Protein AF-A0A969NF30-F1 (afdb_monomer_lite)

Sequence (128 aa):
MRIIDKLAEEILGCEYFSEIFTRCALLSAYYNLKIEVSNTTLTEKEFKDALRFSDILSNSSDSEARNKSYQIITYLNHKYFDNAIYRTVSKAVYSKLGNFPAINYLNICNENNATLPIIRAIEVEAKK

Foldseek 3Di:
DDPLQVVLVVLVPDPLNVVLLVLLVQLLCCVPVVDDDPPNDDDPVSLVVLLVQLLSLLQHPDPVSLVSSLSSLVSCCVPCLVPLSSLQSSLNSCLSNVVVVVNVCSCPVSVSPDDHPPVSVVVSVVVD

Structure (mmCIF, N/CA/C/O backbone):
data_AF-A0A969NF30-F1
#
_entry.id   AF-A0A969NF30-F1
#
loop_
_atom_site.group_PDB
_atom_site.id
_atom_site.type_symbol
_atom_site.label_atom_id
_atom_site.label_alt_id
_atom_site.label_comp_id
_atom_site.label_asym_id
_atom_site.label_entity_id
_atom_site.label_seq_id
_atom_site.pdbx_PDB_ins_code
_atom_site.Cartn_x
_atom_site.Cartn_y
_atom_site.Cartn_z
_atom_site.occupancy
_atom_site.B_iso_or_equiv
_atom_site.auth_seq_id
_atom_site.auth_comp_id
_atom_site.auth_asym_id
_atom_site.auth_atom_id
_atom_site.pdbx_PDB_model_num
ATOM 1 N N . MET A 1 1 ? -13.504 -9.981 18.597 1.00 62.72 1 MET A N 1
ATOM 2 C CA . MET A 1 1 ? -12.853 -8.958 17.752 1.00 62.72 1 MET A CA 1
ATOM 3 C C . MET A 1 1 ? -11.371 -8.919 18.090 1.00 62.72 1 MET A C 1
ATOM 5 O O . MET A 1 1 ? -11.057 -8.736 19.264 1.00 62.72 1 MET A O 1
ATOM 9 N N . ARG A 1 2 ? -10.474 -9.191 17.130 1.00 85.94 2 ARG A N 1
ATOM 10 C CA . ARG A 1 2 ? -9.021 -9.180 17.387 1.00 85.94 2 ARG A CA 1
ATOM 11 C C . ARG A 1 2 ? -8.541 -7.737 17.545 1.00 85.94 2 ARG A C 1
ATOM 13 O O . ARG A 1 2 ? -9.166 -6.826 17.016 1.00 85.94 2 ARG A O 1
ATOM 20 N N . ILE A 1 3 ? -7.420 -7.529 18.238 1.00 90.88 3 ILE A N 1
ATOM 21 C CA . ILE A 1 3 ? -6.823 -6.190 18.417 1.00 90.88 3 ILE A CA 1
ATOM 22 C C . ILE A 1 3 ? -6.582 -5.511 17.059 1.00 90.88 3 ILE A C 1
ATOM 24 O O . ILE A 1 3 ? -6.860 -4.328 16.909 1.00 90.88 3 ILE A O 1
ATOM 28 N N . ILE A 1 4 ? -6.138 -6.279 16.059 1.00 93.81 4 ILE A N 1
ATOM 29 C CA . ILE A 1 4 ? -5.897 -5.766 14.708 1.00 93.81 4 ILE A CA 1
ATOM 30 C C . ILE A 1 4 ? -7.173 -5.279 14.011 1.00 93.81 4 ILE A C 1
ATOM 32 O O . ILE A 1 4 ? -7.125 -4.276 13.309 1.00 93.81 4 ILE A O 1
ATOM 36 N N . ASP A 1 5 ? -8.309 -5.945 14.238 1.00 95.38 5 ASP A N 1
ATOM 37 C CA . ASP A 1 5 ? -9.583 -5.561 13.625 1.00 95.38 5 ASP A CA 1
ATOM 38 C C . ASP A 1 5 ? -10.080 -4.232 14.225 1.00 95.38 5 ASP A C 1
ATOM 40 O O . ASP A 1 5 ? -10.531 -3.364 13.488 1.00 95.38 5 ASP A O 1
ATOM 44 N N . LYS A 1 6 ? -9.900 -4.026 15.543 1.00 95.88 6 LYS A N 1
ATOM 45 C CA . LYS A 1 6 ? -10.215 -2.741 16.200 1.00 95.88 6 LYS A CA 1
ATOM 46 C C . LYS A 1 6 ? -9.367 -1.597 15.655 1.00 95.88 6 LYS A C 1
ATOM 48 O O . LYS A 1 6 ? -9.876 -0.530 15.345 1.00 95.88 6 LYS A O 1
ATOM 53 N N . LEU A 1 7 ? -8.065 -1.840 15.516 1.00 96.19 7 LEU A N 1
ATOM 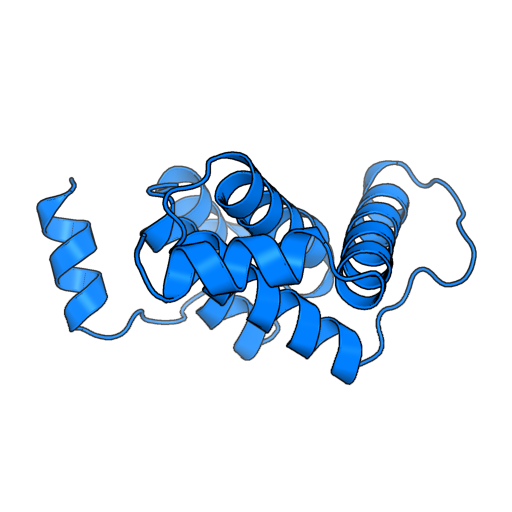54 C CA . LEU A 1 7 ? -7.143 -0.843 14.984 1.00 96.19 7 LEU A CA 1
ATOM 55 C C . LEU A 1 7 ? -7.472 -0.503 13.525 1.00 96.19 7 LEU A C 1
ATOM 57 O O . LEU A 1 7 ? -7.358 0.648 13.121 1.00 96.19 7 LEU A O 1
ATOM 61 N N . ALA A 1 8 ? -7.888 -1.494 12.732 1.00 97.25 8 ALA A N 1
ATOM 62 C CA . ALA A 1 8 ? -8.340 -1.259 11.369 1.00 97.25 8 ALA A CA 1
ATOM 63 C C . ALA A 1 8 ? -9.598 -0.382 11.335 1.00 97.25 8 ALA A C 1
ATOM 65 O O . ALA A 1 8 ? -9.632 0.567 10.561 1.00 97.25 8 ALA A O 1
ATOM 66 N N . GLU A 1 9 ? -10.583 -0.645 12.195 1.00 97.38 9 GLU A N 1
ATOM 67 C CA . GLU A 1 9 ? -11.788 0.184 12.332 1.00 97.38 9 GLU A CA 1
ATOM 68 C C . GLU A 1 9 ? -11.442 1.640 12.691 1.00 97.38 9 GLU A C 1
ATOM 70 O O . GLU A 1 9 ? -11.902 2.569 12.028 1.00 97.38 9 GLU A O 1
ATOM 75 N N . GLU A 1 10 ? -10.547 1.847 13.663 1.00 97.75 10 GLU A N 1
ATOM 76 C CA . GLU A 1 10 ? -10.058 3.181 14.039 1.00 97.75 10 GLU A CA 1
ATOM 77 C C . GLU A 1 10 ? -9.346 3.894 12.879 1.00 97.75 10 GLU A C 1
ATOM 79 O O . GLU A 1 10 ? -9.559 5.085 12.656 1.00 97.75 10 GLU A O 1
ATOM 84 N N . ILE A 1 11 ? -8.522 3.174 12.108 1.00 98.12 11 ILE A N 1
ATOM 85 C CA . ILE A 1 11 ? -7.844 3.729 10.928 1.00 98.12 11 ILE A CA 1
ATOM 86 C C . ILE A 1 11 ? -8.861 4.114 9.850 1.00 98.12 11 ILE A C 1
ATOM 88 O O . ILE A 1 11 ? -8.741 5.189 9.267 1.00 98.12 11 ILE A O 1
ATOM 92 N N . LEU A 1 12 ? -9.862 3.270 9.585 1.00 97.81 12 LEU A N 1
ATOM 93 C CA . LEU A 1 12 ? -10.888 3.539 8.575 1.00 97.81 12 LEU A CA 1
ATOM 94 C C . LEU A 1 12 ? -11.743 4.765 8.926 1.00 97.81 12 LEU A C 1
ATOM 96 O O . LEU A 1 12 ? -12.155 5.487 8.020 1.00 97.81 12 LEU A O 1
ATOM 100 N N . GLY A 1 13 ? -11.958 5.031 10.217 1.00 97.44 13 GLY A N 1
ATOM 101 C CA . GLY A 1 13 ? -12.625 6.239 10.709 1.00 97.44 13 GLY A CA 1
ATOM 102 C C . GLY A 1 13 ? -11.719 7.469 10.866 1.00 97.44 13 GLY A C 1
ATOM 103 O O . GLY A 1 13 ? -12.204 8.536 11.235 1.00 97.44 13 GLY A O 1
ATOM 104 N N . CYS A 1 14 ? -10.411 7.353 10.619 1.00 97.31 14 CYS A N 1
ATOM 105 C CA . CYS A 1 14 ? -9.451 8.428 10.851 1.00 97.31 14 CYS A CA 1
ATOM 106 C C . CYS A 1 14 ? -9.376 9.400 9.662 1.00 97.31 14 CYS A C 1
ATOM 108 O O . CYS A 1 14 ? -9.028 9.017 8.542 1.00 97.31 14 CYS A O 1
ATOM 110 N N . GLU A 1 15 ? -9.607 10.689 9.921 1.00 98.25 15 GLU A N 1
ATOM 111 C CA . GLU A 1 15 ? -9.509 11.752 8.909 1.00 98.25 15 GLU A CA 1
ATOM 112 C C . GLU A 1 15 ? -8.115 11.811 8.266 1.00 98.25 15 GLU A C 1
ATOM 114 O O . GLU A 1 15 ? -7.993 11.812 7.042 1.00 98.25 15 GLU A O 1
ATOM 119 N N . TYR A 1 16 ? -7.054 11.721 9.074 1.00 98.06 16 TYR A N 1
ATOM 120 C CA . TYR A 1 16 ? -5.678 11.737 8.570 1.00 98.06 16 TYR A CA 1
ATOM 121 C C . TYR A 1 16 ? -5.375 10.572 7.614 1.00 98.06 16 TYR A C 1
ATOM 123 O O . TYR A 1 16 ? -4.683 10.735 6.606 1.00 98.06 16 TYR A O 1
ATOM 131 N N . PHE A 1 17 ? -5.914 9.382 7.900 1.00 98.44 17 PHE A N 1
ATOM 132 C CA . PHE A 1 17 ? -5.800 8.250 6.984 1.00 98.44 17 PHE A CA 1
ATOM 133 C C . PHE A 1 17 ? -6.531 8.528 5.666 1.00 98.44 17 PHE A C 1
ATOM 135 O O . PHE A 1 17 ? -5.973 8.267 4.599 1.00 98.44 17 PHE A O 1
ATOM 142 N N . SER A 1 18 ? -7.745 9.081 5.728 1.00 98.12 18 SER A N 1
ATOM 143 C CA . SER A 1 18 ? -8.536 9.438 4.544 1.00 98.12 18 SER A CA 1
ATOM 144 C C . SER A 1 18 ? -7.796 10.423 3.629 1.00 98.12 18 SER A C 1
ATOM 146 O O . SER A 1 18 ? -7.736 10.225 2.409 1.00 98.12 18 SER A O 1
ATOM 148 N N . GLU A 1 19 ? -7.145 11.434 4.209 1.00 96.94 19 GLU A N 1
ATOM 149 C CA . GLU A 1 19 ? -6.310 12.391 3.478 1.00 96.94 19 GLU A CA 1
ATOM 150 C C . GLU A 1 19 ? -5.119 11.709 2.790 1.00 96.94 19 GLU A C 1
ATOM 152 O O . GLU A 1 19 ? -4.903 11.888 1.585 1.00 96.94 19 GLU A O 1
ATOM 157 N N . ILE A 1 20 ? -4.360 10.885 3.525 1.00 97.56 20 ILE A N 1
ATOM 158 C CA . ILE A 1 20 ? -3.220 10.141 2.968 1.00 97.56 20 ILE A CA 1
ATOM 159 C C . ILE A 1 20 ? -3.676 9.207 1.847 1.00 97.56 20 ILE A C 1
ATOM 161 O O . ILE A 1 20 ? -3.052 9.166 0.783 1.00 97.56 20 ILE A O 1
ATOM 165 N N . PHE A 1 21 ? -4.758 8.460 2.064 1.00 98.19 21 PHE A N 1
ATOM 166 C CA . PHE A 1 21 ? -5.295 7.517 1.091 1.00 98.19 21 PHE A CA 1
ATOM 167 C C . PHE A 1 21 ? -5.693 8.230 -0.206 1.00 98.19 21 PHE A C 1
ATOM 169 O O . PHE A 1 21 ? -5.301 7.805 -1.297 1.00 98.19 21 PHE A O 1
ATOM 176 N N . THR A 1 22 ? -6.395 9.358 -0.086 1.00 96.19 22 THR A N 1
ATOM 177 C CA . THR A 1 22 ? -6.794 10.195 -1.224 1.00 96.19 22 THR A CA 1
ATOM 178 C C . THR A 1 22 ? -5.576 10.708 -1.984 1.00 96.19 22 THR A C 1
ATOM 180 O O . THR A 1 22 ? -5.522 10.616 -3.209 1.00 96.19 22 THR A O 1
ATOM 183 N N . ARG A 1 23 ? -4.541 11.173 -1.282 1.00 95.19 23 ARG A N 1
ATOM 184 C CA . ARG A 1 23 ? -3.310 11.648 -1.928 1.00 95.19 23 ARG A CA 1
ATOM 185 C C . ARG A 1 23 ? -2.536 10.543 -2.635 1.00 95.19 23 ARG A C 1
ATOM 187 O O . ARG A 1 23 ? -2.007 10.788 -3.716 1.00 95.19 23 ARG A O 1
ATOM 194 N N . CYS A 1 24 ? -2.516 9.326 -2.089 1.00 96.75 24 CYS A N 1
ATOM 195 C CA . CYS A 1 24 ? -1.970 8.165 -2.795 1.00 96.75 24 CYS A CA 1
ATOM 196 C C . CYS A 1 24 ? -2.734 7.915 -4.107 1.00 96.75 24 CYS A C 1
ATOM 198 O O . CYS A 1 24 ? -2.116 7.748 -5.159 1.00 96.75 24 CYS A O 1
ATOM 200 N N . ALA A 1 25 ? -4.070 7.942 -4.062 1.00 95.75 25 ALA A N 1
ATOM 201 C CA . ALA A 1 25 ? -4.907 7.752 -5.243 1.00 95.75 25 ALA A CA 1
ATOM 202 C C . ALA A 1 25 ? -4.668 8.840 -6.305 1.00 95.75 25 ALA A C 1
ATOM 204 O O . ALA A 1 25 ? -4.480 8.516 -7.478 1.00 95.75 25 ALA A O 1
ATOM 205 N N . LEU A 1 26 ? -4.598 10.113 -5.902 1.00 94.25 26 LEU A N 1
ATOM 206 C CA . LEU A 1 26 ? -4.322 11.238 -6.802 1.00 94.25 26 LEU A CA 1
ATOM 207 C C . LEU A 1 26 ? -2.928 11.155 -7.434 1.00 94.25 26 LEU A C 1
ATOM 209 O O . LEU A 1 26 ? -2.787 11.401 -8.629 1.00 94.25 26 LEU A O 1
ATOM 213 N N . LEU A 1 27 ? -1.911 10.753 -6.667 1.00 93.69 27 LEU A N 1
ATOM 214 C CA . LEU A 1 27 ? -0.562 10.509 -7.183 1.00 93.69 27 LEU A CA 1
ATOM 215 C C . LEU A 1 27 ? -0.571 9.433 -8.284 1.00 93.69 27 LEU A C 1
ATOM 217 O O . LEU A 1 27 ? 0.020 9.620 -9.347 1.00 93.69 27 LEU A O 1
ATOM 221 N N . SER A 1 28 ? -1.292 8.332 -8.061 1.00 94.12 28 SER A N 1
ATOM 222 C CA . SER A 1 28 ? -1.477 7.282 -9.069 1.00 94.12 28 SER A CA 1
ATOM 223 C C . SER A 1 28 ? -2.256 7.772 -10.295 1.00 94.12 28 SER A C 1
ATOM 225 O O . SER A 1 28 ? -1.873 7.474 -11.428 1.00 94.12 28 SER A O 1
ATOM 227 N N . ALA A 1 29 ? -3.331 8.537 -10.097 1.00 93.06 29 ALA A N 1
ATOM 228 C CA . ALA A 1 29 ? -4.144 9.080 -11.183 1.00 93.06 29 ALA A CA 1
ATOM 229 C C . ALA A 1 29 ? -3.343 10.056 -12.058 1.00 93.06 29 ALA A C 1
ATOM 231 O O . ALA A 1 29 ? -3.384 9.948 -13.282 1.00 93.06 29 ALA A O 1
ATOM 232 N N . TYR A 1 30 ? -2.548 10.940 -11.449 1.00 91.38 30 TYR A N 1
ATOM 233 C CA . TYR A 1 30 ? -1.637 11.831 -12.167 1.00 91.38 30 TYR A CA 1
ATOM 234 C C . TYR A 1 30 ? -0.670 11.040 -13.060 1.00 91.38 30 TYR A C 1
ATOM 236 O O . TYR A 1 30 ? -0.511 11.342 -14.243 1.00 91.38 30 TYR A O 1
ATOM 244 N N . TYR A 1 31 ? -0.062 9.975 -12.528 1.00 91.31 31 TYR A N 1
ATOM 245 C CA . TYR A 1 31 ? 0.879 9.163 -13.295 1.00 91.31 31 TYR A CA 1
ATOM 246 C C . TYR A 1 31 ? 0.218 8.408 -14.458 1.00 91.31 31 TYR A C 1
ATOM 248 O O . TYR A 1 31 ? 0.721 8.471 -15.585 1.00 91.31 31 TYR A O 1
ATOM 256 N N . ASN A 1 32 ? -0.894 7.716 -14.192 1.00 91.06 32 ASN A N 1
ATOM 257 C CA . ASN A 1 32 ? -1.533 6.806 -15.146 1.00 91.06 32 ASN A CA 1
ATOM 258 C C . ASN A 1 32 ? -2.434 7.522 -16.160 1.00 91.06 32 ASN A C 1
ATOM 260 O O . ASN A 1 32 ? -2.470 7.134 -17.323 1.00 91.06 32 ASN A O 1
ATOM 264 N N . LEU A 1 33 ? -3.157 8.558 -15.729 1.00 91.94 33 LEU A N 1
ATOM 265 C CA . LEU A 1 33 ? -4.176 9.243 -16.532 1.00 91.94 33 LEU A CA 1
ATOM 266 C C . LEU A 1 33 ? -3.744 10.639 -16.995 1.00 91.94 33 LEU A C 1
ATOM 268 O O . LEU A 1 33 ? -4.477 11.272 -17.747 1.00 91.94 33 LEU A O 1
ATOM 272 N N . LYS A 1 34 ? -2.577 11.131 -16.551 1.00 87.62 34 LYS A N 1
ATOM 273 C CA . LYS A 1 34 ? -2.064 12.481 -16.859 1.00 87.62 34 LYS A CA 1
ATOM 274 C C . LYS A 1 34 ? -3.025 13.609 -16.460 1.00 87.62 34 LYS A C 1
ATOM 276 O O . LYS A 1 34 ? -3.002 14.684 -17.048 1.00 87.62 34 LYS A O 1
ATOM 281 N N . ILE A 1 35 ? -3.860 13.369 -15.449 1.00 82.75 35 ILE A N 1
ATOM 282 C CA . ILE A 1 35 ? -4.751 14.383 -14.881 1.00 82.75 35 ILE A CA 1
ATOM 283 C C . ILE A 1 35 ? -3.901 15.285 -13.996 1.00 82.75 35 ILE A C 1
ATOM 285 O O . ILE A 1 35 ? -3.419 14.824 -12.964 1.00 82.75 35 ILE A O 1
ATOM 289 N N . GLU A 1 36 ? -3.708 16.545 -14.385 1.00 77.06 36 GLU A N 1
ATOM 290 C CA . GLU A 1 36 ? -3.024 17.526 -13.543 1.00 77.06 36 GLU A CA 1
ATOM 291 C C . GLU A 1 36 ? -3.824 17.773 -12.263 1.00 77.06 36 GLU A C 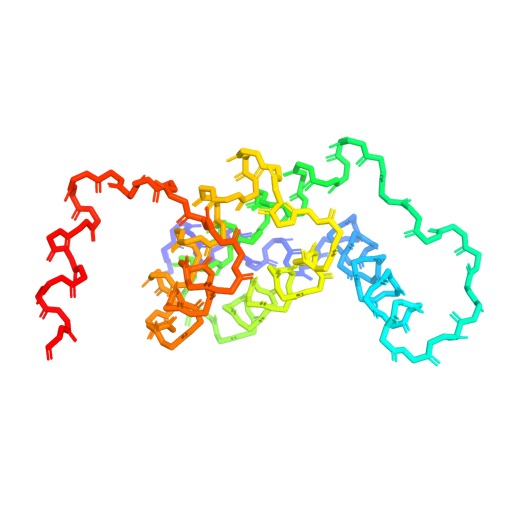1
ATOM 293 O O . GLU A 1 36 ? -4.976 18.204 -12.291 1.00 77.06 36 GLU A O 1
ATOM 298 N N . VAL A 1 37 ? -3.195 17.487 -11.126 1.00 74.31 37 VAL A N 1
ATOM 299 C CA . VAL A 1 37 ? -3.753 17.743 -9.799 1.00 74.31 37 VAL A CA 1
ATOM 300 C C . VAL A 1 37 ? -2.725 18.538 -9.005 1.00 74.31 37 VAL A C 1
ATOM 302 O O . VAL A 1 37 ? -1.521 18.295 -9.113 1.00 74.31 37 VAL A O 1
ATOM 305 N N . SER A 1 38 ? -3.175 19.495 -8.199 1.00 68.81 38 SER A N 1
ATOM 306 C CA . SER A 1 38 ? -2.300 20.205 -7.267 1.00 68.81 38 SER A CA 1
ATOM 307 C C . SER A 1 38 ? -1.833 19.266 -6.140 1.00 68.81 38 SER A C 1
ATOM 309 O O . SER A 1 38 ? -2.547 18.349 -5.740 1.00 68.81 38 SER A O 1
ATOM 311 N N . ASN A 1 39 ? -0.618 19.480 -5.619 1.00 67.38 39 ASN A N 1
ATOM 312 C CA . ASN A 1 39 ? -0.059 18.758 -4.461 1.00 67.38 39 ASN A CA 1
ATOM 313 C C . ASN A 1 39 ? 0.014 17.216 -4.584 1.00 67.38 39 ASN A C 1
ATOM 315 O O . ASN A 1 39 ? -0.241 16.483 -3.628 1.00 67.38 39 ASN A O 1
ATOM 319 N N . THR A 1 40 ? 0.444 16.701 -5.738 1.00 69.06 40 THR A N 1
ATOM 320 C CA . THR A 1 40 ? 0.546 15.250 -6.019 1.00 69.06 40 THR A CA 1
ATOM 321 C C . THR A 1 40 ? 1.702 14.527 -5.325 1.00 69.06 40 THR A C 1
ATOM 323 O O . THR A 1 40 ? 1.831 13.313 -5.453 1.00 69.06 40 THR A O 1
ATOM 326 N N . THR A 1 41 ? 2.571 15.220 -4.588 1.00 83.31 41 THR A N 1
ATOM 327 C CA . THR A 1 41 ? 3.715 14.576 -3.925 1.00 83.31 41 THR A CA 1
ATOM 328 C C . THR A 1 41 ? 3.430 14.338 -2.447 1.00 83.31 41 THR A C 1
ATOM 330 O O . THR A 1 41 ? 2.955 15.224 -1.740 1.00 83.31 41 THR A O 1
ATOM 333 N N . LEU A 1 42 ? 3.725 13.125 -1.981 1.00 92.88 42 LEU A N 1
ATOM 334 C CA . LEU A 1 42 ? 3.737 12.785 -0.561 1.00 92.88 42 LEU A CA 1
ATOM 335 C C . LEU A 1 42 ? 5.049 13.255 0.065 1.00 92.88 42 LEU A C 1
ATOM 337 O O . LEU A 1 42 ? 6.121 13.075 -0.518 1.00 92.88 42 LEU A O 1
ATOM 341 N N . THR A 1 43 ? 4.969 13.815 1.268 1.00 95.81 43 THR A N 1
ATOM 342 C CA . THR A 1 43 ? 6.148 13.999 2.119 1.00 95.81 43 THR A CA 1
ATOM 343 C C . THR A 1 43 ? 6.692 12.637 2.556 1.00 95.81 43 THR A C 1
ATOM 345 O O . THR A 1 43 ? 5.995 11.621 2.510 1.00 95.81 43 THR A O 1
ATOM 348 N N . GLU A 1 44 ? 7.938 12.599 3.031 1.00 96.25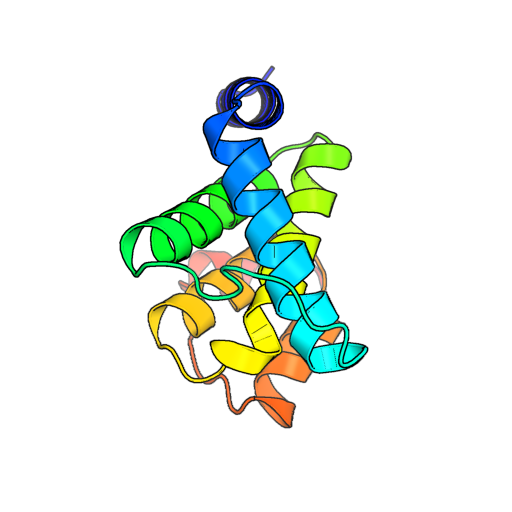 44 GLU A N 1
ATOM 349 C CA . GLU A 1 44 ? 8.530 11.360 3.548 1.00 96.25 44 GLU A CA 1
ATOM 350 C C . GLU A 1 44 ? 7.715 10.768 4.711 1.00 96.25 44 GLU A C 1
ATOM 352 O O . GLU A 1 44 ? 7.534 9.551 4.784 1.00 96.25 44 GLU A O 1
ATOM 357 N N . LYS A 1 45 ? 7.182 11.626 5.594 1.00 96.94 45 LYS A N 1
ATOM 358 C CA . LYS A 1 45 ? 6.311 11.210 6.699 1.00 96.94 45 LYS A CA 1
ATOM 359 C C . LYS A 1 45 ? 5.050 10.529 6.172 1.00 96.94 45 LYS A C 1
ATOM 361 O O . LYS A 1 45 ? 4.756 9.412 6.574 1.00 96.94 45 LYS A O 1
ATOM 366 N N . GLU A 1 46 ? 4.339 11.169 5.249 1.00 97.75 46 GLU A N 1
ATOM 367 C CA . GLU A 1 46 ? 3.076 10.643 4.713 1.00 97.75 46 GLU A CA 1
ATOM 368 C C . GLU A 1 46 ? 3.275 9.359 3.917 1.00 97.75 46 GLU A C 1
A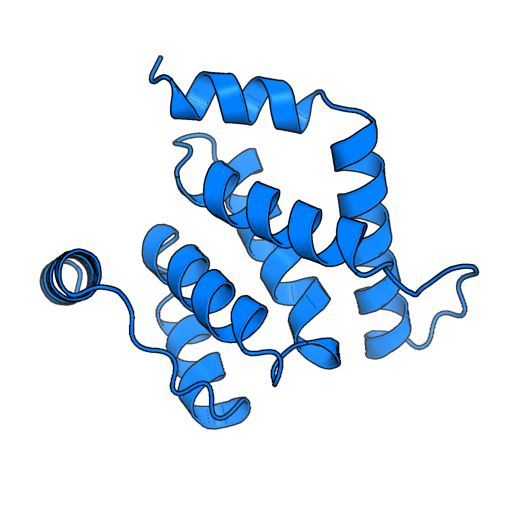TOM 370 O O . GLU A 1 46 ? 2.452 8.455 3.994 1.00 97.75 46 GLU A O 1
ATOM 375 N N . PHE A 1 47 ? 4.390 9.246 3.195 1.00 98.19 47 PHE A N 1
ATOM 376 C CA . PHE A 1 47 ? 4.780 8.001 2.546 1.00 98.19 47 PHE A CA 1
ATOM 377 C C . PHE A 1 47 ? 4.984 6.870 3.568 1.00 98.19 47 PHE A C 1
ATOM 379 O O . PHE A 1 47 ? 4.420 5.788 3.406 1.00 98.19 47 PHE A O 1
ATOM 386 N N . LYS A 1 48 ? 5.743 7.111 4.647 1.00 98.25 48 LYS A N 1
ATOM 387 C CA . LYS A 1 48 ? 5.953 6.113 5.712 1.00 98.25 48 LYS A CA 1
ATOM 388 C C . LYS A 1 48 ? 4.648 5.755 6.424 1.00 98.25 48 LYS A C 1
ATOM 390 O O . LYS A 1 48 ? 4.412 4.578 6.693 1.00 98.25 48 LYS A O 1
ATOM 395 N N . ASP A 1 49 ? 3.793 6.740 6.682 1.00 98.44 49 ASP A N 1
ATOM 396 C CA . ASP A 1 49 ? 2.491 6.529 7.313 1.00 98.44 49 ASP A CA 1
ATOM 397 C C . ASP A 1 49 ? 1.553 5.726 6.400 1.00 98.44 49 ASP A C 1
ATOM 399 O O . ASP A 1 49 ? 0.940 4.768 6.865 1.00 98.44 49 ASP A O 1
ATOM 403 N N . ALA A 1 50 ? 1.518 6.003 5.091 1.00 98.56 50 ALA 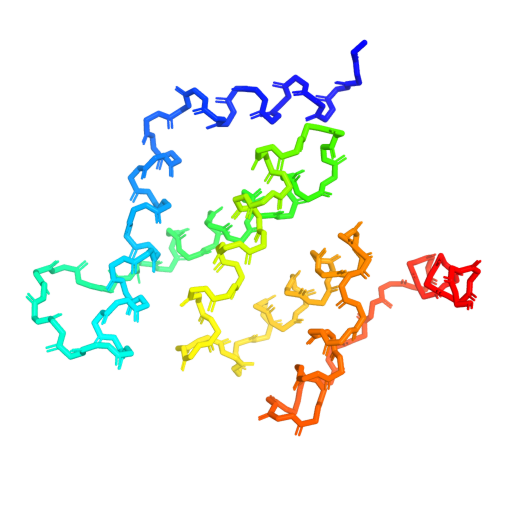A N 1
ATOM 404 C CA . ALA A 1 50 ? 0.774 5.202 4.115 1.00 98.56 50 ALA A CA 1
ATOM 405 C C . ALA A 1 50 ? 1.207 3.728 4.137 1.00 98.56 50 ALA A C 1
ATOM 407 O O . ALA A 1 50 ? 0.366 2.826 4.187 1.00 98.56 50 ALA A O 1
ATOM 408 N N . LEU A 1 51 ? 2.520 3.472 4.164 1.00 98.62 51 LEU A N 1
ATOM 409 C CA . LEU A 1 51 ? 3.053 2.115 4.281 1.00 98.62 51 LEU A CA 1
ATOM 410 C C . LEU A 1 51 ? 2.657 1.455 5.603 1.00 98.62 51 LEU A C 1
ATOM 412 O O . LEU A 1 51 ? 2.221 0.303 5.598 1.00 98.62 51 LEU A O 1
ATOM 416 N N . ARG A 1 52 ? 2.733 2.185 6.719 1.00 98.12 52 ARG A N 1
ATOM 417 C CA . ARG A 1 52 ? 2.316 1.687 8.034 1.00 98.12 52 ARG A CA 1
ATOM 418 C C . ARG A 1 52 ? 0.831 1.329 8.065 1.00 98.12 52 ARG A C 1
ATOM 420 O O . ARG A 1 52 ? 0.485 0.254 8.551 1.00 98.12 52 ARG A O 1
ATOM 427 N N . PHE A 1 53 ? -0.033 2.182 7.516 1.00 98.50 53 PHE A N 1
ATOM 428 C CA . PHE A 1 53 ? -1.457 1.881 7.386 1.00 98.50 53 PHE A CA 1
ATOM 429 C C . PHE A 1 53 ? -1.681 0.640 6.527 1.00 98.50 53 PHE A C 1
ATOM 431 O O . PHE A 1 53 ? -2.426 -0.245 6.934 1.00 98.50 53 PHE A O 1
ATOM 438 N N . SER A 1 54 ? -1.002 0.518 5.383 1.00 98.50 54 SER A N 1
ATOM 439 C CA . SER A 1 54 ? -1.150 -0.659 4.521 1.00 98.50 54 SER A CA 1
ATOM 440 C C . SER A 1 54 ? -0.739 -1.964 5.217 1.00 98.50 54 SER A C 1
ATOM 442 O O . SER A 1 54 ? -1.474 -2.947 5.133 1.00 98.50 54 SER A O 1
ATOM 444 N N . ASP A 1 55 ? 0.367 -1.977 5.968 1.00 97.62 55 ASP A N 1
ATOM 445 C CA . ASP A 1 55 ? 0.805 -3.165 6.709 1.00 97.62 55 ASP A CA 1
ATOM 446 C C . ASP A 1 55 ? -0.228 -3.554 7.776 1.00 97.62 55 ASP A C 1
ATOM 448 O O . ASP A 1 55 ? -0.673 -4.702 7.805 1.00 97.62 55 ASP A O 1
ATOM 452 N N . ILE A 1 56 ? -0.712 -2.594 8.573 1.00 97.38 56 ILE A N 1
ATOM 453 C CA . ILE A 1 56 ? -1.745 -2.835 9.593 1.00 97.38 56 ILE A CA 1
ATOM 454 C C . ILE A 1 56 ? -3.037 -3.368 8.958 1.00 97.38 56 ILE A C 1
ATOM 456 O O . ILE A 1 56 ? -3.516 -4.441 9.331 1.00 97.38 56 ILE A O 1
ATOM 460 N N . LEU A 1 57 ? -3.578 -2.651 7.972 1.00 98.38 57 LEU A N 1
ATOM 461 C CA . LEU A 1 57 ? -4.859 -2.974 7.344 1.00 98.38 57 LEU A CA 1
ATOM 462 C C . LEU A 1 57 ? -4.828 -4.329 6.615 1.00 98.38 57 LEU A C 1
ATOM 464 O O . LEU A 1 57 ? -5.831 -5.039 6.606 1.00 98.38 57 LEU A O 1
ATOM 468 N N . SER A 1 58 ? -3.674 -4.740 6.073 1.00 98.06 58 SER A N 1
ATOM 469 C CA . SER A 1 58 ? -3.521 -6.044 5.406 1.00 98.06 58 SER A CA 1
ATOM 470 C C . SER A 1 58 ? -3.701 -7.249 6.339 1.00 98.06 58 SER A C 1
ATOM 472 O O . SER A 1 58 ? -4.008 -8.346 5.870 1.00 98.06 58 SER A O 1
ATOM 474 N N . ASN A 1 59 ? -3.526 -7.051 7.652 1.00 95.75 59 ASN A N 1
ATOM 475 C CA . ASN A 1 59 ? -3.690 -8.084 8.677 1.00 95.75 59 ASN A CA 1
ATOM 476 C C . ASN A 1 59 ? -5.117 -8.142 9.255 1.00 95.75 59 ASN A C 1
ATOM 478 O O . ASN A 1 59 ? -5.412 -9.046 10.041 1.00 95.75 59 ASN A O 1
ATOM 482 N N . SER A 1 60 ? -5.991 -7.198 8.891 1.00 96.12 60 SER A N 1
ATOM 483 C CA . SER A 1 60 ? -7.395 -7.196 9.307 1.00 96.12 60 SER A CA 1
ATOM 484 C C . SER A 1 60 ? -8.168 -8.349 8.665 1.00 96.12 60 SER A C 1
ATOM 486 O O . SER A 1 60 ? -7.829 -8.816 7.576 1.0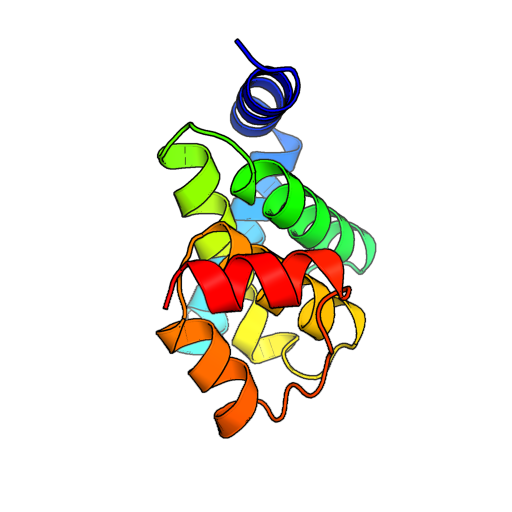0 96.12 60 SER A O 1
ATOM 488 N N . SER A 1 61 ? -9.231 -8.805 9.324 1.00 95.06 61 SER A N 1
ATOM 489 C CA . SER A 1 61 ? -10.221 -9.689 8.699 1.00 95.06 61 SER A CA 1
ATOM 490 C C . SER A 1 61 ? -11.283 -8.949 7.887 1.00 95.06 61 SER A C 1
ATOM 492 O O . SER A 1 61 ? -11.954 -9.578 7.070 1.00 95.06 61 SER A O 1
ATOM 494 N N . ASP A 1 62 ? -11.387 -7.633 8.059 1.00 96.38 62 ASP A N 1
ATOM 495 C CA . ASP A 1 62 ? -12.296 -6.785 7.300 1.00 96.38 62 ASP A CA 1
ATOM 496 C C . ASP A 1 62 ? -11.856 -6.639 5.831 1.00 96.38 62 ASP A C 1
ATOM 498 O O . ASP A 1 62 ? -10.687 -6.382 5.518 1.00 96.38 62 ASP A O 1
ATOM 502 N N . SER A 1 63 ? -12.802 -6.816 4.908 1.00 97.12 63 SER A N 1
ATOM 503 C CA . SER A 1 63 ? -12.520 -6.771 3.473 1.00 97.12 63 SER A CA 1
ATOM 504 C C . SER A 1 63 ? -12.196 -5.367 2.973 1.00 97.12 63 SER A C 1
ATOM 506 O O . SER A 1 63 ? -11.383 -5.236 2.056 1.00 97.12 63 SER A O 1
ATOM 508 N N . GLU A 1 64 ? -12.791 -4.323 3.559 1.00 98.00 64 GLU A N 1
ATOM 509 C CA . GLU A 1 64 ? -12.518 -2.944 3.156 1.00 98.00 64 GLU A CA 1
ATOM 510 C C . GLU A 1 64 ? -11.087 -2.549 3.535 1.00 98.00 64 GLU A C 1
ATOM 512 O O . GLU A 1 64 ? -10.331 -2.088 2.676 1.00 98.00 64 GLU A O 1
ATOM 517 N N . ALA A 1 65 ? -10.677 -2.807 4.778 1.00 98.31 65 ALA A N 1
ATOM 518 C CA . ALA A 1 65 ? -9.316 -2.608 5.262 1.00 98.31 65 ALA A CA 1
ATOM 519 C C . ALA A 1 65 ? -8.296 -3.308 4.352 1.00 98.31 65 ALA A C 1
ATOM 521 O O . ALA A 1 65 ? -7.360 -2.684 3.835 1.00 98.31 65 ALA A O 1
ATOM 522 N N . ARG A 1 66 ? -8.516 -4.597 4.073 1.00 98.50 66 ARG A N 1
ATOM 523 C CA . ARG A 1 66 ? -7.648 -5.379 3.185 1.00 98.50 66 ARG A CA 1
ATOM 524 C C . ARG A 1 66 ? -7.584 -4.785 1.777 1.00 98.50 66 ARG A C 1
ATOM 526 O O . ARG A 1 66 ? -6.489 -4.669 1.225 1.00 98.50 66 ARG A O 1
ATOM 533 N N . ASN A 1 67 ? -8.708 -4.351 1.211 1.00 98.62 67 ASN A N 1
ATOM 534 C CA . ASN A 1 67 ? -8.727 -3.715 -0.104 1.00 98.62 67 ASN A CA 1
ATOM 535 C C . ASN A 1 67 ? -7.987 -2.367 -0.113 1.00 98.62 67 ASN A C 1
ATOM 537 O O . ASN A 1 67 ? -7.178 -2.118 -1.007 1.00 98.62 67 ASN A O 1
ATOM 541 N N . LYS A 1 68 ? -8.168 -1.521 0.909 1.00 98.69 68 LYS A N 1
ATOM 542 C CA . LYS A 1 68 ? -7.426 -0.255 1.006 1.00 98.69 68 LYS A CA 1
ATOM 543 C C . LYS A 1 68 ? -5.919 -0.486 1.118 1.00 98.69 68 LYS A C 1
ATOM 545 O O . LYS A 1 68 ? -5.151 0.248 0.501 1.00 98.69 68 LYS A O 1
ATOM 550 N N . SER A 1 69 ? -5.484 -1.531 1.830 1.00 98.75 69 SER A N 1
ATOM 551 C CA . SER A 1 69 ? -4.059 -1.890 1.895 1.00 98.75 69 SER A CA 1
ATOM 552 C C . SER A 1 69 ? -3.482 -2.245 0.520 1.00 98.75 69 SER A C 1
ATOM 554 O O . SER A 1 69 ? -2.433 -1.725 0.139 1.00 98.75 69 SER A O 1
ATOM 556 N N . TYR A 1 70 ? -4.207 -3.052 -0.263 1.00 98.69 70 TYR A N 1
ATOM 557 C CA . TYR A 1 70 ? -3.862 -3.380 -1.647 1.00 98.69 70 TYR A CA 1
ATOM 558 C C . TYR A 1 70 ? -3.754 -2.121 -2.517 1.00 98.69 70 TYR A C 1
ATOM 560 O O . TYR A 1 70 ? -2.777 -1.946 -3.253 1.00 98.69 70 TYR A O 1
ATOM 568 N N . GLN A 1 71 ? -4.743 -1.231 -2.411 1.00 98.69 71 GLN A N 1
ATOM 569 C CA . GLN A 1 71 ? -4.801 -0.003 -3.197 1.00 98.69 71 GLN A CA 1
ATOM 570 C C . GLN A 1 71 ? -3.623 0.920 -2.891 1.00 98.69 71 GLN A C 1
ATOM 572 O O . GLN A 1 71 ? -2.985 1.392 -3.826 1.00 98.69 71 GLN A O 1
ATOM 577 N N . ILE A 1 72 ? -3.273 1.122 -1.615 1.00 98.69 72 ILE A N 1
ATOM 578 C CA . ILE A 1 72 ? -2.117 1.948 -1.228 1.00 98.69 72 ILE A CA 1
ATOM 579 C C . ILE A 1 72 ? -0.835 1.426 -1.880 1.00 98.69 72 ILE A C 1
ATOM 581 O O . ILE A 1 72 ? -0.120 2.197 -2.522 1.00 98.69 72 ILE A O 1
ATOM 585 N N . ILE A 1 73 ? -0.552 0.123 -1.770 1.00 98.62 73 ILE A N 1
ATOM 586 C CA . ILE A 1 73 ? 0.654 -0.454 -2.378 1.00 98.62 73 ILE A CA 1
ATOM 587 C C . ILE A 1 73 ? 0.640 -0.257 -3.896 1.00 98.62 73 ILE A C 1
ATOM 589 O O . ILE A 1 73 ? 1.642 0.188 -4.456 1.00 98.62 73 ILE A O 1
ATOM 593 N N . THR A 1 74 ? -0.495 -0.508 -4.549 1.00 98.12 74 THR A N 1
ATOM 594 C CA . THR A 1 74 ? -0.652 -0.331 -6.000 1.00 98.12 74 THR A CA 1
ATOM 595 C C . THR A 1 74 ? -0.416 1.120 -6.425 1.00 98.12 74 THR A C 1
ATOM 597 O O . THR A 1 74 ? 0.354 1.379 -7.350 1.00 98.12 74 THR A O 1
ATOM 600 N N . TYR A 1 75 ? -1.025 2.079 -5.725 1.00 97.88 75 TYR A N 1
ATOM 601 C CA . TYR A 1 75 ? -0.926 3.503 -6.035 1.00 97.88 75 TYR A CA 1
ATOM 602 C C . TYR A 1 75 ? 0.501 4.033 -5.933 1.00 97.88 75 TYR A C 1
ATOM 604 O O . TYR A 1 75 ? 0.924 4.837 -6.761 1.00 97.88 75 TYR A O 1
ATOM 612 N N . LEU A 1 76 ? 1.258 3.560 -4.945 1.00 97.56 76 LEU A N 1
ATOM 613 C CA . LEU A 1 76 ? 2.619 4.022 -4.692 1.00 97.56 76 LEU A CA 1
ATOM 614 C C . LEU A 1 76 ? 3.666 3.380 -5.615 1.00 97.56 76 LEU A C 1
ATOM 616 O O . LEU A 1 76 ? 4.764 3.922 -5.745 1.00 97.56 76 LEU A O 1
ATOM 620 N N . ASN A 1 77 ? 3.350 2.260 -6.274 1.00 97.38 77 ASN A N 1
ATOM 621 C CA . ASN A 1 77 ? 4.354 1.444 -6.958 1.00 97.38 77 ASN A CA 1
ATOM 622 C C . ASN A 1 77 ? 5.134 2.211 -8.032 1.00 97.38 77 ASN A C 1
ATOM 624 O O . ASN A 1 77 ? 6.359 2.216 -8.021 1.00 97.38 77 ASN A O 1
ATOM 628 N N . HIS A 1 78 ? 4.438 2.929 -8.917 1.00 94.88 78 HIS A N 1
ATOM 629 C CA . HIS A 1 78 ? 5.070 3.630 -10.041 1.00 94.88 78 HIS A CA 1
ATOM 630 C C . HIS A 1 78 ? 6.170 4.623 -9.622 1.00 94.88 78 HIS A C 1
ATOM 632 O O . HIS A 1 78 ? 7.088 4.880 -10.396 1.00 94.88 78 HIS A O 1
ATOM 638 N N . LYS A 1 79 ? 6.075 5.191 -8.412 1.00 95.00 79 LYS A N 1
ATOM 639 C CA . LYS A 1 79 ? 7.017 6.190 -7.891 1.00 95.00 79 LYS A CA 1
ATOM 640 C C . LYS A 1 79 ? 8.036 5.603 -6.920 1.00 95.00 79 LYS A C 1
ATOM 642 O O . LYS A 1 79 ? 9.158 6.094 -6.860 1.00 95.00 79 LYS A O 1
ATOM 647 N N . TYR A 1 80 ? 7.654 4.585 -6.151 1.00 96.69 80 TYR A N 1
ATOM 648 C CA . TYR A 1 80 ? 8.442 4.099 -5.017 1.00 96.69 80 TYR A CA 1
ATOM 649 C C . TYR A 1 80 ? 8.960 2.661 -5.177 1.00 96.69 80 TYR A C 1
ATOM 651 O O . TYR A 1 80 ? 9.528 2.136 -4.223 1.00 96.69 80 TYR A O 1
ATOM 659 N N . PHE A 1 81 ? 8.827 2.027 -6.350 1.00 96.31 81 PHE A N 1
ATOM 660 C CA . PHE A 1 81 ? 9.230 0.624 -6.561 1.00 96.31 81 PHE A CA 1
ATOM 661 C C . PHE A 1 81 ? 10.698 0.309 -6.208 1.00 96.31 81 PHE A C 1
ATOM 663 O O . PHE A 1 81 ? 11.005 -0.818 -5.811 1.00 96.31 81 PHE A O 1
ATOM 670 N N . ASP A 1 82 ? 11.603 1.286 -6.325 1.00 95.25 82 ASP A N 1
ATOM 671 C CA . ASP A 1 82 ? 13.028 1.130 -5.997 1.00 95.25 82 ASP A CA 1
ATOM 672 C C . ASP A 1 82 ? 13.366 1.520 -4.543 1.00 95.25 82 ASP A C 1
ATOM 674 O O . ASP A 1 82 ? 14.464 1.280 -4.045 1.00 95.25 82 ASP A O 1
ATOM 678 N N . ASN A 1 83 ? 12.408 2.078 -3.797 1.00 96.38 83 ASN A N 1
ATOM 679 C CA . ASN A 1 83 ? 12.620 2.419 -2.396 1.00 96.38 83 ASN A CA 1
ATOM 680 C C . ASN A 1 83 ? 12.696 1.150 -1.525 1.00 96.38 83 ASN A C 1
ATOM 682 O O . ASN A 1 83 ? 11.784 0.322 -1.518 1.00 96.38 83 ASN A O 1
ATOM 686 N N . ALA A 1 84 ? 13.756 1.020 -0.723 1.00 94.19 84 ALA A N 1
ATOM 687 C CA . ALA A 1 84 ? 14.014 -0.175 0.087 1.00 94.19 84 ALA A CA 1
ATOM 688 C C . ALA A 1 84 ? 12.892 -0.511 1.094 1.00 94.19 84 ALA A C 1
ATOM 690 O O . ALA A 1 84 ? 12.546 -1.683 1.282 1.00 94.19 84 ALA A O 1
ATOM 691 N N . ILE A 1 85 ? 12.286 0.507 1.717 1.00 95.06 85 ILE A N 1
ATOM 692 C CA . ILE A 1 85 ? 11.184 0.318 2.672 1.00 95.06 85 ILE A CA 1
ATOM 693 C C . ILE A 1 85 ? 9.935 -0.141 1.918 1.00 95.06 85 ILE A C 1
ATOM 695 O O . ILE A 1 85 ? 9.322 -1.142 2.295 1.00 95.06 85 ILE A O 1
ATOM 699 N N . TYR A 1 86 ? 9.600 0.537 0.814 1.00 97.62 86 TYR A N 1
ATOM 700 C CA . TYR A 1 86 ? 8.481 0.150 -0.046 1.00 97.62 86 TYR A CA 1
ATOM 701 C C . TYR A 1 86 ? 8.609 -1.300 -0.515 1.00 97.62 86 TYR A C 1
ATOM 703 O O . TYR A 1 86 ? 7.655 -2.071 -0.414 1.00 97.62 86 TYR A O 1
ATOM 711 N N . ARG A 1 87 ? 9.797 -1.704 -0.976 1.00 96.62 87 ARG A N 1
ATOM 712 C CA . ARG A 1 87 ? 10.069 -3.065 -1.451 1.00 96.62 87 ARG A CA 1
ATOM 713 C C . ARG A 1 87 ? 9.719 -4.133 -0.420 1.00 96.62 87 ARG A C 1
ATOM 715 O O . ARG A 1 87 ? 9.100 -5.142 -0.757 1.00 96.62 87 ARG A O 1
ATOM 722 N N . THR A 1 88 ? 10.068 -3.882 0.835 1.00 94.94 88 THR A N 1
ATOM 723 C CA . THR A 1 88 ? 9.798 -4.805 1.940 1.00 94.94 88 THR A CA 1
ATOM 724 C C . THR A 1 88 ? 8.309 -4.838 2.287 1.00 94.94 88 THR A C 1
ATOM 726 O O . THR A 1 88 ? 7.710 -5.913 2.357 1.00 94.94 88 THR A O 1
ATOM 729 N N . VAL A 1 89 ? 7.692 -3.665 2.465 1.00 96.88 89 VAL A N 1
ATOM 730 C CA . VAL A 1 89 ? 6.286 -3.557 2.887 1.00 96.88 89 VAL A CA 1
ATOM 731 C C . VAL A 1 89 ? 5.332 -4.063 1.802 1.00 96.88 89 VAL A C 1
ATOM 733 O O . VAL A 1 89 ? 4.409 -4.811 2.104 1.00 96.88 89 VAL A O 1
ATOM 736 N N . SER A 1 90 ? 5.573 -3.737 0.532 1.00 97.75 90 SER A N 1
ATOM 737 C CA . SER A 1 90 ? 4.732 -4.177 -0.593 1.00 97.75 90 SER A CA 1
ATOM 738 C C . SER A 1 90 ? 4.652 -5.702 -0.707 1.00 97.75 90 SER A C 1
ATOM 740 O O . SER A 1 90 ? 3.557 -6.260 -0.807 1.00 97.75 90 SER A O 1
ATOM 742 N N . LYS A 1 91 ? 5.788 -6.404 -0.594 1.00 95.25 91 LYS A N 1
ATOM 743 C CA . LYS A 1 91 ? 5.813 -7.874 -0.541 1.00 95.25 91 LYS A CA 1
ATOM 744 C C . LYS A 1 91 ? 5.086 -8.423 0.678 1.00 95.25 91 LYS A C 1
ATOM 746 O O . LYS A 1 91 ? 4.365 -9.412 0.561 1.00 95.25 91 LYS A O 1
ATOM 751 N N . ALA A 1 92 ? 5.284 -7.806 1.842 1.00 95.00 92 ALA A N 1
ATOM 752 C CA . ALA A 1 92 ? 4.637 -8.217 3.082 1.00 95.00 92 ALA A CA 1
ATOM 753 C C . ALA A 1 92 ? 3.110 -8.120 2.980 1.00 95.00 92 ALA A C 1
ATOM 755 O O . ALA A 1 92 ? 2.419 -9.096 3.275 1.00 95.00 92 ALA A O 1
ATOM 756 N N . VAL A 1 93 ? 2.608 -6.982 2.500 1.00 97.69 93 VAL A N 1
ATOM 757 C CA . VAL A 1 93 ? 1.181 -6.732 2.289 1.00 97.69 93 VAL A CA 1
ATOM 758 C C . VAL A 1 93 ? 0.614 -7.725 1.281 1.00 97.69 93 VAL A C 1
ATOM 760 O O . VAL A 1 93 ? -0.326 -8.444 1.608 1.00 97.69 93 VAL A O 1
ATOM 763 N N . TYR A 1 94 ? 1.200 -7.862 0.087 1.00 97.25 94 TYR A N 1
ATOM 764 C CA . TYR A 1 94 ? 0.674 -8.808 -0.904 1.00 97.25 94 TYR A CA 1
ATOM 765 C C . TYR A 1 94 ? 0.733 -10.267 -0.437 1.00 97.25 94 TYR A C 1
ATOM 767 O O . TYR A 1 94 ? -0.199 -11.020 -0.714 1.00 97.25 94 TYR A O 1
ATOM 775 N N . SER A 1 95 ? 1.753 -10.662 0.329 1.00 94.56 95 SER A N 1
ATOM 776 C CA . SER A 1 95 ? 1.818 -11.985 0.966 1.00 94.56 95 SER A CA 1
ATOM 777 C C . SER A 1 95 ? 0.677 -12.193 1.967 1.00 94.56 95 SER A C 1
ATOM 779 O O . SER A 1 95 ? -0.008 -13.217 1.906 1.00 94.56 95 SER A O 1
ATOM 781 N N . LYS A 1 96 ? 0.402 -11.213 2.843 1.00 94.50 96 LYS A N 1
ATOM 782 C CA . LYS A 1 96 ? -0.727 -11.279 3.788 1.00 94.50 96 LYS A CA 1
ATOM 783 C C . LYS A 1 96 ? -2.079 -11.312 3.087 1.00 94.50 96 LYS A C 1
ATOM 785 O O . LYS A 1 96 ? -2.969 -12.043 3.516 1.00 94.50 96 LYS A O 1
ATOM 790 N N . LEU A 1 97 ? -2.206 -10.608 1.968 1.00 96.12 97 LEU A N 1
ATOM 791 C CA . LEU A 1 97 ? -3.409 -10.632 1.146 1.00 96.12 97 LEU A CA 1
ATOM 792 C C . LEU A 1 97 ? -3.554 -11.901 0.292 1.00 96.12 97 LEU A C 1
ATOM 794 O O . LEU A 1 97 ? -4.649 -12.139 -0.211 1.00 96.12 97 LEU A O 1
ATOM 798 N N . GLY A 1 98 ? -2.498 -12.708 0.138 1.00 94.56 98 GLY A N 1
ATOM 799 C CA . GLY A 1 98 ? -2.474 -13.869 -0.758 1.00 94.56 98 GLY A CA 1
ATOM 800 C C . GLY A 1 98 ? -2.365 -13.506 -2.246 1.00 94.56 98 GLY A C 1
ATOM 801 O O . GLY A 1 98 ? -2.666 -14.331 -3.103 1.00 94.56 98 GLY A O 1
ATOM 802 N N . ASN A 1 99 ? -1.941 -12.283 -2.579 1.00 95.69 99 ASN A N 1
ATOM 803 C CA . ASN A 1 99 ? -1.794 -11.818 -3.959 1.00 95.69 99 ASN A CA 1
ATOM 804 C C . ASN A 1 99 ? -0.420 -12.210 -4.534 1.00 95.69 99 ASN A C 1
ATOM 806 O O . ASN A 1 99 ? 0.461 -11.377 -4.760 1.00 95.69 99 ASN A O 1
ATOM 810 N N . PHE A 1 100 ? -0.225 -13.512 -4.750 1.00 92.50 100 PHE A N 1
ATOM 811 C CA . PHE A 1 100 ? 1.013 -14.056 -5.317 1.00 92.50 100 PHE A CA 1
ATOM 812 C C . PHE A 1 100 ? 1.341 -13.546 -6.729 1.00 92.50 100 PHE A C 1
ATOM 814 O O . PHE A 1 100 ? 2.521 -13.286 -6.980 1.00 92.50 100 PHE A O 1
ATOM 821 N N . PRO A 1 101 ? 0.363 -13.324 -7.635 1.00 95.19 101 PRO A N 1
ATOM 822 C CA . PRO A 1 101 ? 0.642 -12.692 -8.922 1.00 95.19 101 PRO A CA 1
ATOM 823 C C . PRO A 1 101 ? 1.282 -11.306 -8.776 1.00 95.19 101 PRO A C 1
ATOM 825 O O . PRO A 1 101 ? 2.261 -11.015 -9.462 1.00 95.19 101 PRO A O 1
ATOM 828 N N . ALA A 1 102 ? 0.807 -10.475 -7.839 1.00 95.56 102 ALA A N 1
ATOM 829 C CA . ALA A 1 102 ? 1.411 -9.168 -7.588 1.00 95.56 102 ALA A CA 1
ATOM 830 C C . ALA A 1 102 ? 2.827 -9.280 -7.000 1.00 95.56 102 ALA A C 1
ATOM 832 O O . ALA A 1 102 ? 3.708 -8.519 -7.389 1.00 95.56 102 ALA A O 1
ATOM 833 N N . ILE A 1 103 ? 3.096 -10.257 -6.123 1.00 94.94 103 ILE A N 1
ATOM 834 C CA . ILE A 1 103 ? 4.467 -10.523 -5.642 1.00 94.94 103 ILE A CA 1
ATOM 835 C C . ILE A 1 103 ? 5.388 -10.898 -6.808 1.00 94.94 103 ILE A C 1
ATOM 837 O O . ILE A 1 103 ? 6.516 -10.412 -6.881 1.00 94.94 103 ILE A O 1
ATOM 841 N N . ASN A 1 104 ? 4.909 -11.735 -7.730 1.00 94.56 104 ASN A N 1
ATOM 842 C CA . ASN A 1 104 ? 5.676 -12.118 -8.909 1.00 94.56 104 ASN A CA 1
ATOM 843 C C . ASN A 1 104 ? 5.972 -10.909 -9.807 1.00 94.56 104 ASN A C 1
ATOM 845 O O . ASN A 1 104 ? 7.108 -10.726 -10.237 1.00 94.56 104 ASN A O 1
ATOM 849 N N . TYR A 1 105 ? 4.979 -10.040 -10.014 1.00 96.38 105 TYR A N 1
ATOM 850 C CA . TYR A 1 105 ? 5.165 -8.774 -10.721 1.00 96.38 105 TYR A CA 1
ATOM 851 C C . TYR A 1 105 ? 6.241 -7.902 -10.057 1.00 96.38 105 TYR A C 1
ATOM 853 O O . TYR A 1 105 ? 7.137 -7.418 -10.743 1.00 96.38 105 TYR A O 1
ATOM 861 N N . LEU A 1 106 ? 6.214 -7.747 -8.726 1.00 95.88 106 LEU A N 1
ATOM 862 C CA . LEU A 1 106 ? 7.238 -6.977 -8.012 1.00 95.88 106 LEU A CA 1
ATOM 863 C C . LEU A 1 106 ? 8.645 -7.559 -8.221 1.00 95.88 106 LEU A C 1
ATOM 865 O O . LEU A 1 106 ? 9.597 -6.804 -8.399 1.00 95.88 106 LEU A O 1
ATOM 869 N N . ASN A 1 107 ? 8.789 -8.886 -8.211 1.00 94.12 107 ASN A N 1
ATOM 870 C CA . ASN A 1 107 ? 10.083 -9.540 -8.411 1.00 94.12 107 ASN A CA 1
ATOM 871 C C . ASN A 1 107 ? 10.612 -9.344 -9.838 1.00 94.12 107 ASN A C 1
ATOM 873 O O . ASN A 1 107 ? 11.772 -8.992 -10.013 1.00 94.12 107 ASN A O 1
ATOM 877 N N . ILE A 1 108 ? 9.765 -9.588 -10.844 1.00 94.94 108 ILE A N 1
ATOM 878 C CA . ILE A 1 108 ? 10.178 -9.642 -12.253 1.00 94.94 108 ILE A CA 1
ATOM 879 C C . ILE A 1 108 ? 10.245 -8.244 -12.868 1.00 94.94 108 ILE A C 1
ATOM 881 O O . ILE A 1 108 ? 11.215 -7.912 -13.537 1.00 94.94 108 ILE A O 1
ATOM 885 N N . CYS A 1 109 ? 9.215 -7.422 -12.662 1.00 94.69 109 CYS A N 1
ATOM 886 C CA . CYS A 1 109 ? 9.072 -6.135 -13.345 1.00 94.69 109 CYS A CA 1
ATOM 887 C C . CYS A 1 109 ? 9.655 -4.960 -12.553 1.00 94.69 109 CYS A C 1
ATOM 889 O O . CYS A 1 109 ? 9.900 -3.902 -13.125 1.00 94.69 109 CYS A O 1
ATOM 891 N N . ASN A 1 110 ? 9.825 -5.096 -11.235 1.00 94.94 110 ASN A N 1
ATOM 892 C CA . ASN A 1 110 ? 10.353 -4.025 -10.378 1.00 94.94 110 ASN A CA 1
ATOM 893 C C . ASN A 1 110 ? 11.676 -4.389 -9.694 1.00 94.94 110 ASN A C 1
ATOM 895 O O . ASN A 1 110 ? 12.147 -3.628 -8.843 1.00 94.94 110 ASN A O 1
ATOM 899 N N . GLU A 1 111 ? 12.245 -5.549 -10.047 1.00 94.19 111 GLU A N 1
ATOM 900 C CA . GLU A 1 111 ? 13.500 -6.078 -9.499 1.00 94.19 111 GLU A CA 1
ATOM 901 C C . GLU A 1 111 ? 13.525 -6.043 -7.963 1.00 94.19 111 GLU A C 1
ATOM 903 O O . GLU A 1 111 ? 14.541 -5.792 -7.308 1.00 94.19 111 GLU A O 1
ATOM 908 N N . ASN A 1 112 ? 12.358 -6.251 -7.350 1.00 92.81 112 ASN A N 1
ATOM 909 C CA . ASN A 1 112 ? 12.232 -6.204 -5.911 1.00 92.81 112 ASN A CA 1
ATOM 910 C C . ASN A 1 112 ? 12.838 -7.481 -5.321 1.00 92.81 112 ASN A C 1
ATOM 912 O O . ASN A 1 112 ? 12.187 -8.521 -5.262 1.00 92.81 112 ASN A O 1
ATOM 916 N N . ASN A 1 113 ? 14.069 -7.383 -4.824 1.00 88.12 113 ASN A N 1
ATOM 917 C CA . ASN A 1 113 ? 14.803 -8.494 -4.212 1.00 88.12 113 ASN A CA 1
ATOM 918 C C . ASN A 1 113 ? 14.644 -8.577 -2.683 1.00 88.12 113 ASN A C 1
ATOM 920 O O . ASN A 1 113 ? 15.340 -9.355 -2.035 1.00 88.12 113 ASN A O 1
ATOM 924 N N . ALA A 1 114 ? 13.729 -7.805 -2.079 1.00 87.12 114 ALA A N 1
ATOM 925 C CA . ALA A 1 114 ? 13.527 -7.847 -0.631 1.00 87.12 114 ALA A CA 1
ATOM 926 C C . ALA A 1 114 ? 13.036 -9.234 -0.188 1.00 87.12 114 ALA A C 1
ATOM 928 O O . ALA A 1 114 ? 12.113 -9.799 -0.783 1.00 87.12 114 ALA A O 1
ATOM 929 N N . THR A 1 115 ? 13.643 -9.791 0.855 1.00 78.12 115 THR A N 1
ATOM 930 C CA . THR A 1 115 ? 13.244 -11.080 1.421 1.00 78.12 115 THR A CA 1
ATOM 931 C C . THR A 1 115 ? 12.205 -10.870 2.518 1.00 78.12 115 THR A C 1
ATOM 933 O O . THR A 1 115 ? 12.294 -9.947 3.327 1.00 78.12 115 THR A O 1
ATOM 936 N N . LEU A 1 116 ? 11.178 -11.722 2.541 1.00 70.56 116 LEU A N 1
ATOM 937 C CA . LEU A 1 116 ? 10.253 -11.761 3.670 1.00 70.56 116 LEU A CA 1
ATOM 938 C C . LEU A 1 116 ? 10.939 -12.465 4.852 1.00 70.56 116 LEU A C 1
ATOM 940 O O . LEU A 1 116 ? 11.685 -13.420 4.626 1.00 70.56 116 LEU A O 1
ATOM 944 N N . PRO A 1 117 ? 10.674 -12.054 6.106 1.00 66.56 117 PRO A N 1
ATOM 945 C CA . PRO A 1 117 ? 11.154 -12.780 7.279 1.00 66.56 117 PRO A CA 1
ATOM 946 C C . PRO A 1 117 ? 10.784 -14.268 7.202 1.00 66.56 117 PRO A C 1
ATOM 948 O O . PRO A 1 117 ? 9.671 -14.597 6.793 1.00 66.56 117 PRO A O 1
ATOM 951 N N . ILE A 1 118 ? 11.692 -15.153 7.626 1.00 53.75 118 ILE A N 1
ATOM 952 C CA . ILE A 1 118 ? 11.628 -16.620 7.431 1.00 53.75 118 ILE A CA 1
ATOM 953 C C . ILE A 1 118 ? 10.267 -17.222 7.824 1.00 53.75 118 ILE A C 1
ATOM 955 O O . ILE A 1 118 ? 9.722 -18.044 7.092 1.00 53.75 118 ILE A O 1
ATOM 959 N N . ILE A 1 119 ? 9.661 -16.754 8.920 1.00 58.69 119 ILE A N 1
ATOM 960 C CA . ILE A 1 119 ? 8.342 -17.221 9.384 1.00 58.69 119 ILE A CA 1
ATOM 961 C C . ILE A 1 119 ? 7.250 -16.987 8.321 1.00 58.69 119 ILE A C 1
ATOM 963 O O . ILE A 1 119 ? 6.386 -17.835 8.116 1.00 58.69 119 ILE A O 1
ATOM 967 N N . ARG A 1 120 ? 7.308 -15.867 7.590 1.00 57.28 120 ARG A N 1
ATOM 968 C CA . ARG A 1 120 ? 6.362 -15.550 6.507 1.00 57.28 120 ARG A CA 1
ATOM 969 C C . ARG A 1 120 ? 6.651 -16.335 5.228 1.00 57.28 120 ARG A C 1
ATOM 971 O O . ARG A 1 120 ? 5.716 -16.626 4.492 1.00 57.28 120 ARG A O 1
ATOM 978 N N . ALA A 1 121 ? 7.909 -16.689 4.957 1.00 60.12 121 ALA A N 1
ATOM 979 C CA . ALA A 1 121 ? 8.244 -17.540 3.813 1.00 60.12 121 ALA A CA 1
ATOM 980 C C . ALA A 1 121 ? 7.606 -18.934 3.956 1.00 60.12 121 ALA A C 1
ATOM 982 O O . ALA A 1 121 ? 6.993 -19.424 3.011 1.00 60.12 121 ALA A O 1
ATOM 983 N N . ILE A 1 122 ? 7.642 -19.498 5.168 1.00 61.59 122 ILE A N 1
ATOM 984 C CA . ILE A 1 122 ? 6.997 -20.777 5.500 1.00 61.59 122 ILE A CA 1
ATOM 985 C C . ILE A 1 122 ? 5.465 -20.681 5.356 1.00 61.59 122 ILE A C 1
ATOM 987 O O . ILE A 1 122 ? 4.850 -21.569 4.771 1.00 61.59 122 ILE A O 1
ATOM 991 N N . GLU A 1 123 ? 4.834 -19.588 5.817 1.00 60.03 123 GLU A N 1
ATOM 992 C CA . GLU A 1 123 ? 3.388 -19.355 5.610 1.00 60.03 123 GLU A CA 1
ATOM 993 C C . GLU A 1 123 ? 3.001 -19.306 4.122 1.00 60.03 123 GLU A C 1
ATOM 995 O O . GLU A 1 123 ? 1.908 -19.735 3.756 1.00 60.03 123 GLU A O 1
ATOM 1000 N N . VAL A 1 124 ? 3.859 -18.736 3.271 1.00 60.38 124 VAL A N 1
ATOM 1001 C CA . VAL A 1 124 ? 3.625 -18.649 1.823 1.00 60.38 124 VAL A CA 1
ATOM 1002 C C . VAL A 1 124 ? 3.743 -20.021 1.168 1.00 60.38 124 VAL A C 1
ATOM 1004 O O . VAL A 1 124 ? 2.916 -20.356 0.326 1.00 60.38 124 VAL A O 1
ATOM 1007 N N . GLU A 1 125 ? 4.739 -20.813 1.555 1.00 64.25 125 GLU A N 1
ATOM 1008 C CA . GLU A 1 125 ? 4.951 -22.157 1.017 1.00 64.25 125 GLU A CA 1
ATOM 1009 C C . GLU A 1 125 ? 3.821 -23.120 1.395 1.00 64.25 125 GLU A C 1
ATOM 1011 O O . GLU A 1 125 ? 3.380 -23.892 0.555 1.00 64.25 125 GLU A O 1
ATOM 1016 N N . ALA A 1 126 ? 3.258 -22.992 2.599 1.00 60.72 126 ALA A N 1
ATOM 1017 C CA . ALA A 1 126 ? 2.099 -23.776 3.030 1.00 60.72 126 ALA A CA 1
ATOM 1018 C C . ALA A 1 126 ? 0.769 -23.396 2.339 1.00 60.72 126 ALA A C 1
ATOM 1020 O O . ALA A 1 126 ? -0.214 -24.119 2.476 1.00 60.72 126 ALA A O 1
ATOM 1021 N N . LYS A 1 127 ? 0.706 -22.242 1.656 1.00 61.66 127 LYS A N 1
ATOM 1022 C CA . LYS A 1 127 ? -0.493 -21.735 0.955 1.00 61.66 127 LYS A CA 1
ATOM 1023 C C . LYS A 1 127 ? -0.445 -21.928 -0.566 1.00 61.66 127 LYS A C 1
ATOM 1025 O O . LYS A 1 127 ? -1.409 -21.546 -1.232 1.00 61.66 127 LYS A O 1
ATOM 1030 N N . LYS A 1 128 ? 0.673 -22.424 -1.100 1.00 54.53 128 LYS A N 1
ATOM 1031 C CA . LYS A 1 128 ? 0.785 -22.877 -2.492 1.00 54.53 128 LYS A CA 1
ATOM 1032 C C . LYS A 1 128 ? 0.138 -24.246 -2.646 1.00 54.53 128 LYS A C 1
ATOM 1034 O O . LYS A 1 128 ? -0.442 -24.460 -3.730 1.00 54.53 128 LYS A O 1
#

Secondary structure (DSSP, 8-state):
--HHHHHHHHHHT-HHHHHHHHHHHHHHHHHHH----TT-PPPHHHHHHHHHHHHHHHT-S-HHHHHHHHHHHHHHHHHHTT-HHHHHHHHHHHHHHT-HHHHHHHHHHS---PPPPHHHHHHHHTT-

Radius of gyration: 14.59 Å; chains: 1; bounding box: 28×44×35 Å

pLDDT: mean 90.8, std 12.02, range [53.75, 98.75]